Protein AF-A0A8J5ILF5-F1 (afdb_monomer_lite)

Structure (mmCIF, N/CA/C/O backbone):
data_AF-A0A8J5ILF5-F1
#
_entry.id   AF-A0A8J5ILF5-F1
#
loop_
_atom_site.group_PDB
_atom_site.id
_atom_site.type_symbol
_atom_site.label_atom_id
_atom_site.label_alt_id
_atom_site.label_comp_id
_atom_site.label_asym_id
_atom_site.label_entity_id
_atom_site.label_seq_id
_atom_site.pdbx_PDB_ins_code
_atom_site.Cartn_x
_atom_site.Cartn_y
_atom_site.Cartn_z
_atom_site.occupancy
_atom_site.B_iso_or_equiv
_atom_site.auth_seq_id
_atom_site.auth_comp_id
_atom_site.auth_asym_id
_atom_site.auth_atom_id
_atom_site.pdbx_PDB_model_num
ATOM 1 N N . MET A 1 1 ? -28.204 29.472 -52.437 1.00 41.88 1 MET A N 1
ATOM 2 C CA . MET A 1 1 ? -27.364 30.103 -51.399 1.00 41.88 1 MET A CA 1
ATOM 3 C C . MET A 1 1 ? -26.251 29.112 -51.103 1.00 41.88 1 MET A C 1
ATOM 5 O O . MET A 1 1 ? -26.491 28.146 -50.401 1.00 41.88 1 MET A O 1
ATOM 9 N N . GLU A 1 2 ? -25.227 29.031 -51.949 1.00 43.75 2 GLU A N 1
ATOM 10 C CA . GLU A 1 2 ? -24.074 29.949 -52.062 1.00 43.75 2 GLU A CA 1
ATOM 11 C C . GLU A 1 2 ? -23.188 29.982 -50.806 1.00 43.75 2 GLU A C 1
ATOM 13 O O . GLU A 1 2 ? -23.588 30.492 -49.767 1.00 43.75 2 GLU A O 1
ATOM 18 N N . LEU A 1 3 ? -22.018 29.344 -50.972 1.00 50.22 3 LEU A N 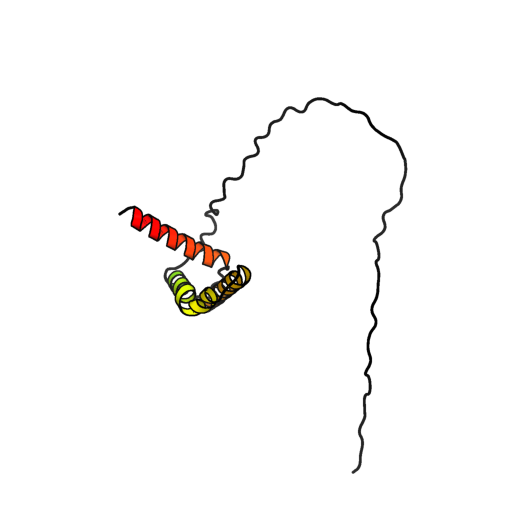1
ATOM 19 C CA . LEU A 1 3 ? -20.645 29.717 -50.597 1.00 50.22 3 LEU A CA 1
ATOM 20 C C . LEU A 1 3 ? -20.426 30.680 -49.410 1.00 50.22 3 LEU A C 1
ATOM 22 O O . LEU A 1 3 ? -20.902 31.807 -49.426 1.00 50.22 3 LEU A O 1
ATOM 26 N N . LEU A 1 4 ? -19.532 30.300 -48.486 1.00 42.91 4 LEU A N 1
ATOM 27 C CA . LEU A 1 4 ? -18.139 30.791 -48.436 1.00 42.91 4 LEU A CA 1
ATOM 28 C C . LEU A 1 4 ? -17.380 30.179 -47.234 1.00 42.91 4 LEU A C 1
ATOM 30 O O . LEU A 1 4 ? -17.869 30.178 -46.107 1.00 42.91 4 LEU A O 1
ATOM 34 N N . SER A 1 5 ? -16.157 29.706 -47.485 1.00 54.03 5 SER A N 1
ATOM 35 C CA . SER A 1 5 ? -15.126 29.418 -46.473 1.00 54.03 5 SER A CA 1
ATOM 36 C C . SER A 1 5 ? -14.615 30.707 -45.803 1.00 54.03 5 SER A C 1
ATOM 38 O O . SER A 1 5 ? -14.845 31.804 -46.317 1.00 54.03 5 SER A O 1
ATOM 40 N N . PRO A 1 6 ? -13.801 30.591 -44.740 1.00 59.12 6 PRO A N 1
ATOM 41 C CA . PRO A 1 6 ? -12.400 30.960 -44.950 1.00 59.12 6 PRO A CA 1
ATOM 42 C C . PRO A 1 6 ? -11.382 29.994 -44.331 1.00 59.12 6 PRO A C 1
ATOM 44 O O . PRO A 1 6 ? -11.626 29.311 -43.340 1.00 59.12 6 PRO A O 1
ATOM 47 N N . ALA A 1 7 ? -10.222 29.978 -44.982 1.00 47.31 7 ALA A N 1
ATOM 48 C CA . ALA A 1 7 ? -8.995 29.316 -44.583 1.00 47.31 7 ALA A CA 1
ATOM 49 C C . ALA A 1 7 ? -8.267 30.083 -43.468 1.00 47.31 7 ALA A C 1
ATOM 51 O O . ALA A 1 7 ? -8.296 31.312 -43.444 1.00 47.31 7 ALA A O 1
ATOM 52 N N . THR A 1 8 ? -7.495 29.362 -42.658 1.00 51.66 8 THR A N 1
ATOM 53 C CA . THR A 1 8 ? -6.249 29.886 -42.090 1.00 51.66 8 THR A CA 1
ATOM 54 C C . THR A 1 8 ? -5.165 28.824 -42.213 1.00 51.66 8 THR A C 1
ATOM 56 O O . THR A 1 8 ? -5.166 27.796 -41.540 1.00 51.66 8 THR A O 1
ATOM 59 N N . ASP A 1 9 ? -4.281 29.108 -43.161 1.00 44.00 9 ASP A N 1
ATOM 60 C CA . ASP A 1 9 ? -2.922 28.605 -43.282 1.00 44.00 9 ASP A CA 1
ATOM 61 C C . ASP A 1 9 ? -2.068 29.085 -42.093 1.00 44.00 9 ASP A C 1
ATOM 63 O O . ASP A 1 9 ? -2.384 30.093 -41.455 1.00 44.00 9 ASP A O 1
ATOM 67 N N . GLY A 1 10 ? -0.985 28.370 -41.797 1.00 39.56 10 GLY A N 1
ATOM 68 C CA . GLY A 1 10 ? -0.035 28.774 -40.763 1.00 39.56 10 GLY A CA 1
ATOM 69 C C . GLY A 1 10 ? 0.786 27.632 -40.179 1.00 39.56 10 GLY A C 1
ATOM 70 O O . GLY A 1 10 ? 0.843 27.469 -38.962 1.00 39.56 10 GLY A O 1
ATOM 71 N N . GLY A 1 11 ? 1.409 26.821 -41.032 1.00 41.12 11 GLY A N 1
ATOM 72 C CA . GLY A 1 11 ? 2.511 25.964 -40.605 1.00 41.12 11 GLY A CA 1
ATOM 73 C C . GLY A 1 11 ? 3.812 26.748 -40.370 1.00 41.12 11 GLY A C 1
ATOM 74 O O . GLY A 1 11 ? 3.952 27.890 -40.796 1.00 41.12 11 GLY A O 1
ATOM 75 N N . HIS A 1 12 ? 4.784 26.034 -39.789 1.00 34.81 12 HIS A N 1
ATOM 76 C CA . HIS A 1 12 ? 6.240 26.209 -39.933 1.00 34.81 12 HIS A CA 1
ATOM 77 C C . HIS A 1 12 ? 7.059 26.768 -38.745 1.00 34.81 12 HIS A C 1
ATOM 79 O O . HIS A 1 12 ? 7.286 27.962 -38.597 1.00 34.81 12 HIS A O 1
ATOM 85 N N . LEU A 1 13 ? 7.579 25.793 -37.984 1.00 43.22 13 LEU A N 1
ATOM 86 C CA . LEU A 1 13 ? 8.966 25.560 -37.539 1.00 43.22 13 LEU A CA 1
ATOM 87 C C . LEU A 1 13 ? 9.814 26.662 -36.869 1.00 43.22 13 LEU A C 1
ATOM 89 O O . LEU A 1 13 ? 10.040 27.736 -37.405 1.00 43.22 13 LEU A O 1
ATOM 93 N N . THR A 1 14 ? 10.463 26.181 -35.796 1.00 43.03 14 THR A N 1
ATOM 94 C CA . THR A 1 14 ? 11.862 26.374 -35.365 1.00 43.03 14 THR A CA 1
ATOM 95 C C . THR A 1 14 ? 12.359 27.799 -35.151 1.00 43.03 14 THR A C 1
ATOM 97 O O . THR A 1 14 ? 12.450 28.573 -36.087 1.00 43.03 14 THR A O 1
ATOM 100 N N . ASN A 1 15 ? 12.820 28.093 -33.931 1.00 50.25 15 ASN A N 1
ATOM 101 C CA . ASN A 1 15 ? 14.114 28.741 -33.732 1.00 50.25 15 ASN A CA 1
ATOM 102 C C . ASN A 1 15 ? 14.664 28.413 -32.338 1.00 50.25 15 ASN A C 1
ATOM 104 O O . ASN A 1 15 ? 14.004 28.554 -31.311 1.00 50.25 15 ASN A O 1
ATOM 108 N N . GLN A 1 16 ? 15.887 27.904 -32.373 1.00 39.91 16 GLN A N 1
ATOM 109 C CA . GLN A 1 16 ? 16.787 27.589 -31.276 1.00 39.91 16 GLN A CA 1
ATOM 110 C C . GLN A 1 16 ? 17.518 28.873 -30.817 1.00 39.91 16 GLN A C 1
ATOM 112 O O . GLN A 1 16 ? 17.508 29.860 -31.549 1.00 39.91 16 GLN A O 1
ATOM 117 N N . ALA A 1 17 ? 18.261 28.765 -29.702 1.00 35.19 17 ALA A N 1
ATOM 118 C CA . ALA A 1 17 ? 19.410 29.602 -29.297 1.00 35.19 17 ALA A CA 1
ATOM 119 C C . ALA A 1 17 ? 19.070 30.965 -28.629 1.00 35.19 17 ALA A C 1
ATOM 121 O O . ALA A 1 17 ? 18.117 31.619 -29.012 1.00 35.19 17 ALA A O 1
ATOM 122 N N . THR A 1 18 ? 19.786 31.524 -27.640 1.00 34.97 18 THR A N 1
ATOM 123 C CA . THR A 1 18 ? 21.012 31.175 -26.896 1.00 34.97 18 THR A CA 1
ATOM 124 C C . THR A 1 18 ? 21.311 32.321 -25.891 1.00 34.97 18 THR A C 1
ATOM 126 O O . THR A 1 18 ? 20.961 33.464 -26.154 1.00 34.97 18 THR A O 1
ATOM 129 N N . LEU A 1 19 ? 22.012 31.992 -24.793 1.00 34.09 19 LEU A N 1
ATOM 130 C CA . LEU A 1 19 ? 22.842 32.829 -23.888 1.00 34.09 19 LEU A CA 1
ATOM 131 C C . LEU A 1 19 ? 22.242 33.954 -23.003 1.00 34.09 19 LEU A C 1
ATOM 133 O O . LEU A 1 19 ? 21.882 35.034 -23.447 1.00 34.09 19 LEU A O 1
ATOM 137 N N . ALA A 1 20 ? 22.362 33.692 -21.694 1.00 38.09 20 ALA A N 1
ATOM 138 C CA . ALA A 1 20 ? 23.090 34.471 -20.678 1.00 38.09 20 ALA A CA 1
ATOM 139 C C . ALA A 1 20 ? 22.873 35.990 -20.533 1.00 38.09 20 ALA A C 1
ATOM 141 O O . ALA A 1 20 ? 23.366 36.784 -21.325 1.00 38.09 20 ALA A O 1
ATOM 142 N N . GLN A 1 21 ? 22.358 36.373 -19.360 1.00 43.44 21 GLN A N 1
ATOM 143 C CA . GLN A 1 21 ? 22.672 37.628 -18.658 1.00 43.44 21 GLN A CA 1
ATOM 144 C C . GLN A 1 21 ? 22.705 37.286 -17.152 1.00 43.44 21 GLN A C 1
ATOM 146 O O . GLN A 1 21 ? 21.668 37.046 -16.547 1.00 43.44 21 GLN A O 1
ATOM 151 N N . VAL A 1 22 ? 23.842 36.888 -16.567 1.00 37.31 22 VAL A N 1
ATOM 152 C CA . VAL A 1 22 ? 24.894 37.748 -15.982 1.00 37.31 22 VAL A CA 1
ATOM 153 C C . VAL A 1 22 ? 24.300 38.964 -15.268 1.00 37.31 22 VAL A C 1
ATOM 155 O O . VAL A 1 22 ? 24.157 40.025 -15.864 1.00 37.31 22 VAL A O 1
ATOM 158 N N . GLN A 1 23 ? 23.989 38.816 -13.976 1.00 44.69 23 GLN A N 1
ATOM 159 C CA . GLN A 1 23 ? 23.927 39.973 -13.085 1.00 44.69 23 GLN A CA 1
ATOM 160 C C . GLN A 1 23 ? 25.355 40.394 -12.728 1.00 44.69 23 GLN A C 1
ATOM 162 O O . GLN A 1 23 ? 26.174 39.586 -12.286 1.00 44.69 23 GLN A O 1
ATOM 167 N N . GLN A 1 24 ? 25.635 41.666 -12.997 1.00 36.44 24 GLN A N 1
ATOM 168 C CA . GLN A 1 24 ? 26.907 42.350 -12.812 1.00 36.44 24 GLN A CA 1
ATOM 169 C C . GLN A 1 24 ? 27.361 42.432 -11.344 1.00 36.44 24 GLN A C 1
ATOM 171 O O . GLN A 1 24 ? 26.597 42.784 -10.449 1.00 36.44 24 GLN A O 1
ATOM 176 N N . PHE A 1 25 ? 28.661 42.199 -11.144 1.00 39.44 25 PHE A N 1
ATOM 177 C CA . PHE A 1 25 ? 29.454 42.715 -10.024 1.00 39.44 25 PHE A CA 1
ATOM 178 C C . PHE A 1 25 ? 29.663 44.239 -10.155 1.00 39.44 25 PHE A C 1
ATOM 180 O O . PHE A 1 25 ? 29.797 44.720 -11.283 1.00 39.44 25 PHE A O 1
ATOM 187 N N . PRO A 1 26 ? 29.835 44.995 -9.054 1.00 47.88 26 PRO A N 1
ATOM 188 C CA . PRO A 1 26 ? 30.540 46.274 -9.087 1.00 47.88 26 PRO A CA 1
ATOM 189 C C . PRO A 1 26 ? 32.077 46.088 -8.974 1.00 47.88 26 PRO A C 1
ATOM 191 O O . PRO A 1 26 ? 32.538 45.075 -8.438 1.00 47.88 26 PRO A O 1
ATOM 194 N N . PRO A 1 27 ? 32.890 47.029 -9.502 1.00 48.06 27 PRO A N 1
ATOM 195 C CA . PRO A 1 27 ? 34.299 46.799 -9.812 1.00 48.06 27 PRO A CA 1
ATOM 196 C C . PRO A 1 27 ? 35.275 47.092 -8.656 1.00 48.06 27 PRO A C 1
ATOM 198 O O . PRO A 1 27 ? 35.209 48.120 -7.996 1.00 48.06 27 PRO A O 1
ATOM 201 N N . GLN A 1 28 ? 36.190 46.135 -8.486 1.00 47.53 28 GLN A N 1
ATOM 202 C CA . GLN A 1 28 ? 37.647 46.194 -8.264 1.00 47.53 28 GLN A CA 1
ATOM 203 C C . GLN A 1 28 ? 38.309 47.389 -7.549 1.00 47.53 28 GLN A C 1
ATOM 205 O O . GLN A 1 28 ? 38.233 48.531 -7.990 1.00 47.53 28 GLN A O 1
ATOM 210 N N . GLY A 1 29 ? 39.181 47.058 -6.588 1.00 34.66 29 GLY A N 1
ATOM 211 C CA . GLY A 1 29 ? 40.309 47.907 -6.210 1.00 34.66 29 GLY A CA 1
ATOM 212 C C . GLY A 1 29 ? 41.261 47.263 -5.196 1.00 34.66 29 GLY A C 1
ATOM 213 O O . GLY A 1 29 ? 40.877 47.043 -4.057 1.00 34.66 29 GLY A O 1
ATOM 214 N N . ALA A 1 30 ? 42.512 47.077 -5.629 1.00 35.94 30 ALA A N 1
ATOM 215 C CA . ALA A 1 30 ? 43.745 46.866 -4.856 1.00 35.94 30 ALA A CA 1
ATOM 216 C C . ALA A 1 30 ? 44.249 45.421 -4.620 1.00 35.94 30 ALA A C 1
ATOM 218 O O . ALA A 1 30 ? 43.682 44.596 -3.913 1.00 35.94 30 ALA A O 1
ATOM 219 N N . VAL A 1 31 ? 45.397 45.192 -5.256 1.00 46.62 31 VAL A N 1
ATOM 220 C CA . VAL A 1 31 ? 46.316 44.051 -5.271 1.00 46.62 31 VAL A CA 1
ATOM 221 C C . VAL A 1 31 ? 47.151 43.919 -3.985 1.00 46.62 31 VAL A C 1
ATOM 223 O O . VAL A 1 31 ? 47.520 44.934 -3.407 1.00 46.62 31 VAL A O 1
ATOM 226 N N . ALA A 1 32 ? 47.515 42.682 -3.609 1.00 39.06 32 ALA A N 1
ATOM 227 C CA . ALA A 1 32 ? 48.822 42.237 -3.066 1.00 39.06 32 ALA A CA 1
ATOM 228 C C . ALA A 1 32 ? 48.667 40.786 -2.547 1.00 39.06 32 ALA A C 1
ATOM 230 O O . ALA A 1 32 ? 47.846 40.519 -1.681 1.00 39.06 32 ALA A O 1
ATOM 231 N N . SER A 1 33 ? 49.222 39.777 -3.220 1.00 37.38 33 SER A N 1
ATOM 232 C CA . SER A 1 33 ? 50.602 39.270 -3.093 1.00 37.38 33 SER A CA 1
ATOM 233 C C . SER A 1 33 ? 50.824 38.351 -1.874 1.00 37.38 33 SER A C 1
ATOM 235 O O . SER A 1 33 ? 50.898 38.798 -0.739 1.00 37.38 33 SER A O 1
ATOM 237 N N . VAL A 1 34 ? 50.896 37.054 -2.199 1.00 40.44 34 VAL A N 1
ATOM 238 C CA . VAL A 1 34 ? 51.522 35.873 -1.564 1.00 40.44 34 VAL A CA 1
ATOM 239 C C . VAL A 1 34 ? 51.988 35.871 -0.090 1.00 40.44 34 VAL A C 1
ATOM 241 O O . VAL A 1 34 ? 52.820 36.661 0.329 1.00 40.44 34 VAL A O 1
ATOM 244 N N . ALA A 1 35 ? 51.535 34.804 0.592 1.00 39.53 35 ALA A N 1
ATOM 245 C CA . ALA A 1 35 ? 52.234 33.907 1.529 1.00 39.53 35 ALA A CA 1
ATOM 246 C C . ALA A 1 35 ? 53.107 34.493 2.659 1.00 39.53 35 ALA A C 1
ATOM 248 O O . ALA A 1 35 ? 54.181 35.017 2.406 1.00 39.53 35 ALA A O 1
ATOM 249 N N . SER A 1 36 ? 52.764 34.184 3.915 1.00 38.88 36 SER A N 1
ATOM 250 C CA . SER A 1 36 ? 53.564 33.272 4.752 1.00 38.88 36 SER A CA 1
ATOM 251 C C . SER A 1 36 ? 52.854 32.972 6.078 1.00 38.88 36 SER A C 1
ATOM 253 O O . SER A 1 36 ? 51.880 33.620 6.446 1.00 38.88 36 SER A O 1
ATOM 255 N N . ALA A 1 37 ? 53.324 31.912 6.719 1.00 41.94 37 ALA A N 1
ATOM 256 C CA . ALA A 1 37 ? 52.687 31.121 7.755 1.00 41.94 37 ALA A CA 1
ATOM 257 C C . ALA A 1 37 ? 52.617 31.755 9.158 1.00 41.94 37 ALA A C 1
ATOM 259 O O . ALA A 1 37 ? 53.271 32.745 9.463 1.00 41.94 37 ALA A O 1
ATOM 260 N N . GLU A 1 38 ? 51.899 31.011 10.006 1.00 38.59 38 GLU A N 1
ATOM 261 C CA . GLU A 1 38 ? 52.059 30.907 11.459 1.00 38.59 38 GLU A CA 1
ATOM 262 C C . GLU A 1 38 ? 51.290 31.919 12.320 1.00 38.59 38 GLU A C 1
ATOM 264 O O . GLU A 1 38 ? 51.734 33.020 12.627 1.00 38.59 38 GLU A O 1
ATOM 269 N N . SER A 1 39 ? 50.143 31.467 12.833 1.00 36.34 39 SER A N 1
ATOM 270 C CA . SER A 1 39 ? 49.736 31.846 14.181 1.00 36.34 39 SER A CA 1
ATOM 271 C C . SER A 1 39 ? 49.159 30.633 14.898 1.00 36.34 39 SER A C 1
ATOM 273 O O . SER A 1 39 ? 48.190 30.002 14.473 1.00 36.34 39 SER A O 1
ATOM 275 N N . LEU A 1 40 ? 49.880 30.272 15.949 1.00 43.28 40 LEU A N 1
ATOM 276 C CA . LEU A 1 40 ? 49.658 29.182 16.873 1.00 43.28 40 LEU A CA 1
ATOM 277 C C . LEU A 1 40 ? 48.328 29.318 17.634 1.00 43.28 40 LEU A C 1
ATOM 279 O O . LEU A 1 40 ? 47.963 30.393 18.090 1.00 43.28 40 LEU A O 1
ATOM 283 N N . GLN A 1 41 ? 47.730 28.146 17.879 1.00 44.91 41 GLN A N 1
ATOM 284 C CA . GLN A 1 41 ? 46.869 27.796 19.018 1.00 44.91 41 GLN A CA 1
ATOM 285 C C . GLN A 1 41 ? 45.426 28.332 19.044 1.00 44.91 41 GLN A C 1
ATOM 287 O O . GLN A 1 41 ? 45.137 29.493 19.309 1.00 44.91 41 GLN A O 1
ATOM 292 N N . THR A 1 42 ? 44.479 27.393 18.956 1.00 36.34 42 THR A N 1
ATOM 293 C CA . THR A 1 42 ? 43.163 27.527 19.595 1.00 36.34 42 THR A CA 1
ATOM 294 C C . THR A 1 42 ? 42.902 26.270 20.433 1.00 36.34 42 THR A C 1
ATOM 296 O O . THR A 1 42 ? 42.810 25.177 19.870 1.00 36.34 42 THR A O 1
ATOM 299 N N . PRO A 1 43 ? 42.809 26.374 21.771 1.00 45.59 43 PRO A N 1
ATOM 300 C CA . PRO A 1 43 ? 42.371 25.282 22.626 1.00 45.59 43 PRO A CA 1
ATOM 301 C C . PRO A 1 43 ? 40.841 25.235 22.614 1.00 45.59 43 PRO A C 1
ATOM 303 O O . PRO A 1 43 ? 40.175 26.217 22.929 1.00 45.59 43 PRO A O 1
ATOM 306 N N . GLY A 1 44 ? 40.264 24.096 22.241 1.00 35.50 44 GLY A N 1
ATOM 307 C CA . GLY A 1 44 ? 38.811 23.952 22.249 1.00 35.50 44 GLY A CA 1
ATOM 308 C C . GLY A 1 44 ? 38.330 22.715 21.517 1.00 35.50 44 GLY A C 1
ATOM 309 O O . GLY A 1 44 ? 37.663 22.815 20.491 1.00 35.50 44 GLY A O 1
ATOM 310 N N . ALA A 1 45 ? 38.665 21.535 22.036 1.00 48.91 45 ALA A N 1
ATOM 311 C CA . ALA A 1 45 ? 37.998 20.305 21.636 1.00 48.91 45 ALA A CA 1
ATOM 312 C C . ALA A 1 45 ? 36.522 20.373 22.066 1.00 48.91 45 ALA A C 1
ATOM 314 O O . ALA A 1 45 ? 36.168 19.998 23.180 1.00 48.91 45 ALA A O 1
ATOM 315 N N . ALA A 1 46 ? 35.649 20.860 21.186 1.00 55.75 46 ALA A N 1
ATOM 316 C CA . ALA A 1 46 ? 34.222 20.606 21.304 1.00 55.75 46 ALA A CA 1
ATOM 317 C C . ALA A 1 46 ? 33.975 19.144 20.888 1.00 55.75 46 ALA A C 1
ATOM 319 O O . ALA A 1 46 ? 34.303 18.778 19.751 1.00 55.75 46 ALA A O 1
ATOM 320 N N . PRO A 1 47 ? 33.425 18.275 21.755 1.00 47.25 47 PRO A N 1
ATOM 321 C CA . PRO A 1 47 ? 33.089 16.927 21.338 1.00 47.25 47 PRO A CA 1
ATOM 322 C C . PRO A 1 47 ? 31.967 17.026 20.304 1.00 47.25 47 PRO A C 1
ATOM 324 O O . PRO A 1 47 ? 30.857 17.462 20.609 1.00 47.25 47 PRO A O 1
ATOM 327 N N . ARG A 1 48 ? 32.254 16.620 19.062 1.00 55.56 48 ARG A N 1
ATOM 328 C CA . ARG A 1 48 ? 31.218 16.354 18.062 1.00 55.56 48 ARG A CA 1
ATOM 329 C C . ARG A 1 48 ? 30.357 15.225 18.614 1.00 55.56 48 ARG A C 1
ATOM 331 O O . ARG A 1 48 ? 30.726 14.055 18.527 1.00 55.56 48 ARG A O 1
ATOM 338 N N . SER A 1 49 ? 29.222 15.578 19.206 1.00 54.88 49 SER A N 1
ATOM 339 C CA . SER A 1 49 ? 28.163 14.636 19.523 1.00 54.88 49 SER A CA 1
ATOM 340 C C . SER A 1 49 ? 27.681 14.046 18.201 1.00 54.88 49 SER A C 1
ATOM 342 O O . SER A 1 49 ? 26.903 14.641 17.458 1.00 54.88 49 SER A O 1
ATOM 344 N N . GLN A 1 50 ? 28.204 12.869 17.860 1.00 59.06 50 GLN A N 1
ATOM 345 C CA . GLN A 1 50 ? 27.633 12.044 16.811 1.00 59.06 50 GLN A CA 1
ATOM 346 C C . GLN A 1 50 ? 26.176 11.802 17.200 1.00 59.06 50 GLN A C 1
ATOM 348 O O . GLN A 1 50 ? 25.891 11.093 18.168 1.00 59.06 50 GLN A O 1
ATOM 353 N N . SER A 1 51 ? 25.263 12.462 16.488 1.00 54.12 51 SER A N 1
ATOM 354 C CA . SER A 1 51 ? 23.832 12.262 16.649 1.00 54.12 51 SER A CA 1
ATOM 355 C C . SER A 1 51 ? 23.558 10.772 16.474 1.00 54.12 51 SER A C 1
ATOM 357 O O . SER A 1 51 ? 23.746 10.200 15.396 1.00 54.12 51 SER A O 1
ATOM 359 N N . LYS A 1 52 ? 23.227 10.118 17.591 1.00 58.75 52 LYS A N 1
ATOM 360 C CA . LYS A 1 52 ? 22.886 8.700 17.657 1.00 58.75 52 LYS A CA 1
ATOM 361 C C . LYS A 1 52 ? 21.803 8.443 16.620 1.00 58.75 52 LYS A C 1
ATOM 363 O O . LYS A 1 52 ? 20.796 9.141 16.638 1.00 58.75 52 LYS A O 1
ATOM 368 N N . ARG A 1 53 ? 22.030 7.440 15.762 1.00 59.22 53 ARG A N 1
ATOM 369 C CA . ARG A 1 53 ? 21.085 6.844 14.803 1.00 59.22 53 ARG A CA 1
ATOM 370 C C . ARG A 1 53 ? 19.653 6.996 15.330 1.00 59.22 53 ARG A C 1
ATOM 372 O O . ARG A 1 53 ? 19.243 6.275 16.239 1.00 59.22 53 ARG A O 1
ATOM 379 N N . GLY A 1 54 ? 18.991 8.042 14.836 1.00 49.62 54 GLY A N 1
ATOM 380 C CA . GLY A 1 54 ? 17.836 8.650 15.476 1.00 49.62 54 GLY A CA 1
ATOM 381 C C . GLY A 1 54 ? 16.694 7.661 15.550 1.00 49.62 54 GLY A C 1
ATOM 382 O O . GLY A 1 54 ? 16.089 7.323 14.537 1.00 49.62 54 GLY A O 1
ATOM 383 N N . ARG A 1 55 ? 16.386 7.201 16.761 1.00 61.44 55 ARG A N 1
ATOM 384 C CA . ARG A 1 55 ? 15.054 6.685 17.039 1.00 61.44 55 ARG A CA 1
ATOM 385 C C . ARG A 1 55 ? 14.090 7.851 16.777 1.00 61.44 55 ARG A C 1
ATOM 387 O O . ARG A 1 55 ? 14.315 8.907 17.370 1.00 61.44 55 ARG A O 1
ATOM 394 N N . PRO A 1 56 ? 13.073 7.697 15.912 1.00 58.41 56 PRO A N 1
ATOM 395 C CA . PRO A 1 56 ? 12.137 8.777 15.625 1.00 58.41 56 PRO A CA 1
ATOM 396 C C . PRO A 1 56 ? 11.551 9.354 16.921 1.00 58.41 56 PRO A C 1
ATOM 398 O O . PRO A 1 56 ? 11.225 8.601 17.847 1.00 58.41 56 PRO A O 1
ATOM 401 N N . SER A 1 57 ? 11.490 10.687 16.999 1.00 51.72 5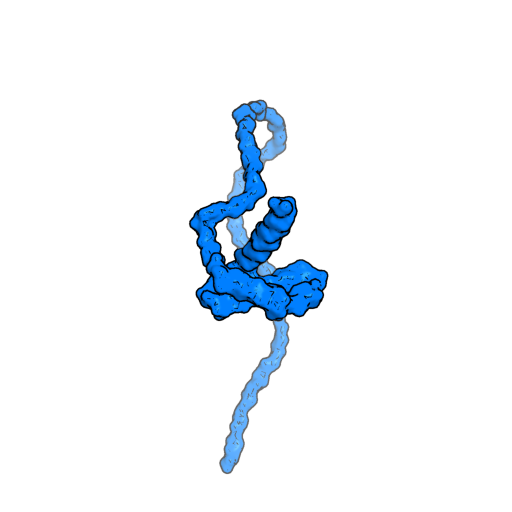7 SER A N 1
ATOM 402 C CA . SER A 1 57 ? 10.996 11.423 18.166 1.00 51.72 57 SER A CA 1
ATOM 403 C C . SER A 1 57 ? 9.532 11.074 18.451 1.00 51.72 57 SER A C 1
ATOM 405 O O . SER A 1 57 ? 8.735 10.879 17.539 1.00 51.72 57 SER A O 1
ATOM 407 N N . LYS A 1 58 ? 9.174 10.972 19.733 1.00 54.69 58 LYS A N 1
ATOM 408 C CA . LYS A 1 58 ? 7.901 10.414 20.224 1.00 54.69 58 LYS A CA 1
ATOM 409 C C . LYS A 1 58 ? 6.779 11.463 20.356 1.00 54.69 58 LYS A C 1
ATOM 411 O O . LYS A 1 58 ? 5.926 11.304 21.222 1.00 54.69 58 LYS A O 1
ATOM 416 N N . SER A 1 59 ? 6.808 12.554 19.588 1.00 44.34 59 SER A N 1
ATOM 417 C CA . SER A 1 59 ? 5.941 13.723 19.840 1.00 44.34 59 SER A CA 1
ATOM 418 C C . SER A 1 59 ? 4.861 14.000 18.793 1.00 44.34 59 SER A C 1
ATOM 420 O O . SER A 1 59 ? 3.982 14.805 19.063 1.00 44.34 59 SER A O 1
ATOM 422 N N . GLU A 1 60 ? 4.831 13.276 17.679 1.00 48.00 60 GLU A N 1
ATOM 423 C CA . GLU A 1 60 ? 3.619 13.114 16.870 1.00 48.00 60 GLU A CA 1
ATOM 424 C C . GLU A 1 60 ? 3.376 11.621 16.773 1.00 48.00 60 GLU A C 1
ATOM 426 O O . GLU A 1 60 ? 3.878 10.923 15.892 1.00 48.00 60 GLU A O 1
ATOM 431 N N . GLN A 1 61 ? 2.692 11.083 17.778 1.00 56.16 61 GLN A N 1
ATOM 432 C CA . GLN A 1 61 ? 2.249 9.708 17.704 1.00 56.16 61 GLN A CA 1
ATOM 433 C C . GLN A 1 61 ? 1.130 9.672 16.670 1.00 56.16 61 GLN A C 1
ATOM 435 O O . GLN A 1 61 ? -0.034 9.828 17.008 1.00 56.16 61 GLN A O 1
ATOM 440 N N . GLU A 1 62 ? 1.498 9.506 15.405 1.00 60.91 62 GLU A N 1
ATOM 441 C CA . GLU A 1 62 ? 0.584 9.113 14.347 1.00 60.91 62 GLU A CA 1
ATOM 442 C C . GLU A 1 62 ? -0.156 7.860 14.834 1.00 60.91 62 GLU A C 1
ATOM 444 O O . GLU A 1 62 ? 0.414 6.764 14.956 1.00 60.91 62 GLU A O 1
ATOM 449 N N . VAL A 1 63 ? -1.410 8.050 15.251 1.00 80.94 63 VAL A N 1
ATOM 450 C CA . VAL A 1 63 ? -2.192 6.997 15.891 1.00 80.94 63 VAL A CA 1
ATOM 451 C C . VAL A 1 63 ? -2.734 6.099 14.795 1.00 80.94 63 VAL A C 1
ATOM 453 O O . VAL A 1 63 ? -3.843 6.258 14.298 1.00 80.94 63 VAL A O 1
ATOM 456 N N . TRP A 1 64 ? -1.923 5.125 14.411 1.00 92.50 64 TRP A N 1
ATOM 457 C CA . TRP A 1 64 ? -2.384 3.986 13.637 1.00 92.50 64 TRP A CA 1
ATOM 458 C C . TRP A 1 64 ? -3.477 3.254 14.417 1.00 92.50 64 TRP A C 1
ATOM 460 O O . TRP A 1 64 ? -3.192 2.628 15.446 1.00 92.50 64 TRP A O 1
ATOM 470 N N . THR A 1 65 ? -4.710 3.314 13.920 1.00 93.81 65 THR A N 1
ATOM 471 C CA . THR A 1 65 ? -5.828 2.550 14.467 1.00 93.81 65 THR A CA 1
ATOM 472 C C . THR A 1 65 ? -5.686 1.078 14.078 1.00 93.81 65 THR A C 1
ATOM 474 O O . THR A 1 65 ? -4.853 0.696 13.245 1.00 93.81 65 THR A O 1
ATOM 477 N N . LYS A 1 66 ? -6.481 0.211 14.714 1.00 92.88 66 LYS A N 1
ATOM 478 C CA . LYS A 1 66 ? -6.536 -1.203 14.326 1.00 92.88 66 LYS A CA 1
ATOM 479 C C . LYS A 1 66 ? -7.041 -1.343 12.885 1.00 92.88 66 LYS A C 1
ATOM 481 O O . LYS A 1 66 ? -6.374 -2.013 12.106 1.00 92.88 66 LYS A O 1
ATOM 486 N N . SER A 1 67 ? -8.124 -0.634 12.548 1.00 95.75 67 SER A N 1
ATOM 487 C CA . SER A 1 67 ? -8.690 -0.572 11.191 1.00 95.75 67 SER A CA 1
ATOM 488 C C . SER A 1 67 ? -7.638 -0.156 10.169 1.00 95.75 67 SER A C 1
ATOM 490 O O . SER A 1 67 ? -7.307 -0.929 9.277 1.00 95.75 67 SER A O 1
ATOM 492 N N . SER A 1 68 ? -6.979 0.989 10.380 1.00 96.06 68 SER A N 1
ATOM 493 C CA . SER A 1 68 ? -6.013 1.494 9.404 1.00 96.06 68 SER A CA 1
ATOM 494 C C . SER A 1 68 ? -4.782 0.601 9.262 1.00 96.06 68 SER A C 1
ATOM 496 O O . SER A 1 68 ? -4.206 0.479 8.180 1.00 96.06 68 SER A O 1
ATOM 498 N N . THR A 1 69 ? -4.401 -0.097 10.335 1.00 96.38 69 THR A N 1
ATOM 499 C CA . THR A 1 69 ? -3.358 -1.123 10.273 1.00 96.38 69 THR A CA 1
ATOM 500 C C . THR A 1 69 ? -3.815 -2.340 9.459 1.00 96.38 69 THR A C 1
ATOM 502 O O . THR A 1 69 ? -3.051 -2.826 8.631 1.00 96.38 69 THR A O 1
ATOM 505 N N . GLU A 1 70 ? -5.031 -2.845 9.660 1.00 97.00 70 GLU A N 1
ATOM 506 C CA . GLU A 1 70 ? -5.576 -3.977 8.893 1.00 97.00 70 GLU A CA 1
ATOM 507 C C . GLU A 1 70 ? -5.720 -3.631 7.405 1.00 97.00 70 GLU A C 1
ATOM 509 O O . GLU A 1 70 ? -5.295 -4.409 6.541 1.00 97.00 70 GLU A O 1
ATOM 514 N N . THR A 1 71 ? -6.202 -2.428 7.099 1.00 98.00 71 THR A N 1
ATOM 515 C CA . THR 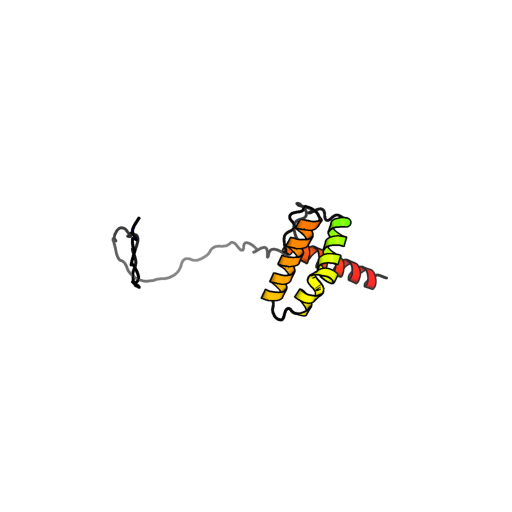A 1 71 ? -6.282 -1.898 5.736 1.00 98.00 71 THR A CA 1
ATOM 516 C C . THR A 1 71 ? -4.902 -1.777 5.101 1.00 98.00 71 THR A C 1
ATOM 518 O O . THR A 1 71 ? -4.710 -2.248 3.981 1.00 98.00 71 THR A O 1
ATOM 521 N N . LEU A 1 72 ? -3.896 -1.261 5.819 1.00 97.88 72 LEU A N 1
ATOM 522 C CA . LEU A 1 72 ? -2.514 -1.214 5.329 1.00 97.88 72 LEU A CA 1
ATOM 523 C C . LEU A 1 72 ? -1.984 -2.602 4.950 1.00 97.88 72 LEU A C 1
ATOM 525 O O . LEU A 1 72 ? -1.358 -2.752 3.900 1.00 97.88 72 LEU A O 1
ATOM 529 N N . PHE A 1 73 ? -2.225 -3.623 5.775 1.00 97.31 73 PHE A N 1
ATOM 530 C CA . PHE A 1 73 ? -1.779 -4.986 5.471 1.00 97.31 73 PHE A CA 1
ATOM 531 C C . PHE A 1 73 ? -2.517 -5.573 4.273 1.00 97.31 73 PHE A C 1
ATOM 533 O O . PHE A 1 73 ? -1.882 -6.168 3.401 1.00 97.31 73 PHE A O 1
ATOM 540 N N . THR A 1 74 ? -3.829 -5.367 4.203 1.00 98.12 74 THR A N 1
ATOM 541 C CA . THR A 1 74 ? -4.650 -5.826 3.081 1.00 98.12 74 THR A CA 1
ATOM 542 C C . THR A 1 74 ? -4.171 -5.190 1.782 1.00 98.12 74 THR A C 1
ATOM 544 O O . THR A 1 74 ? -3.816 -5.891 0.838 1.00 98.12 74 THR A O 1
ATOM 547 N N . VAL A 1 75 ? -4.030 -3.867 1.755 1.00 98.31 75 VAL A N 1
ATOM 548 C CA . VAL A 1 75 ? -3.517 -3.150 0.587 1.00 98.31 75 VAL A CA 1
ATOM 549 C C . VAL A 1 75 ? -2.109 -3.630 0.224 1.00 98.31 75 VAL A C 1
ATOM 551 O O . VAL A 1 75 ? -1.839 -3.895 -0.944 1.00 98.31 75 VAL A O 1
ATOM 554 N N . ARG A 1 76 ? -1.202 -3.791 1.196 1.00 98.06 76 ARG A N 1
ATOM 555 C CA . ARG A 1 76 ? 0.201 -4.148 0.930 1.00 98.06 76 ARG A CA 1
ATOM 556 C C . ARG A 1 76 ? 0.390 -5.564 0.390 1.00 98.06 76 ARG A C 1
ATOM 558 O O . ARG A 1 76 ? 1.255 -5.761 -0.468 1.00 98.06 76 ARG A O 1
ATOM 565 N N . TYR A 1 77 ? -0.326 -6.533 0.954 1.00 97.69 77 TYR A N 1
ATOM 566 C CA . TYR A 1 77 ? -0.082 -7.963 0.737 1.00 97.69 77 TYR A CA 1
ATOM 567 C C . TYR A 1 77 ? -1.153 -8.657 -0.101 1.00 97.69 77 TYR A C 1
ATOM 569 O O . TYR A 1 77 ? -0.898 -9.756 -0.593 1.00 97.69 77 TYR A O 1
ATOM 577 N N . VAL A 1 78 ? -2.317 -8.032 -0.278 1.00 97.50 78 VAL A N 1
ATOM 578 C CA . VAL A 1 78 ? -3.393 -8.534 -1.136 1.00 97.50 78 VAL A CA 1
ATOM 579 C C . VAL A 1 78 ? -3.468 -7.677 -2.392 1.00 97.50 78 VAL A C 1
ATOM 581 O O . VAL A 1 78 ? -3.133 -8.163 -3.466 1.00 97.50 78 VAL A O 1
ATOM 584 N N . THR A 1 79 ? -3.811 -6.394 -2.263 1.00 97.69 79 THR A N 1
ATOM 585 C CA . THR A 1 79 ? -4.107 -5.535 -3.422 1.00 97.69 79 THR A CA 1
ATOM 586 C C . THR A 1 79 ? -2.872 -5.213 -4.260 1.00 97.69 79 THR A C 1
ATOM 588 O O . THR A 1 79 ? -2.858 -5.465 -5.456 1.00 97.69 79 THR A O 1
ATOM 591 N N . ALA A 1 80 ? -1.807 -4.701 -3.643 1.00 97.31 80 ALA A N 1
ATOM 592 C CA . ALA A 1 80 ? -0.582 -4.298 -4.337 1.00 97.31 80 ALA A CA 1
ATOM 593 C C . ALA A 1 80 ? 0.428 -5.451 -4.489 1.00 97.31 80 ALA A C 1
ATOM 595 O O . ALA A 1 80 ? 1.580 -5.236 -4.867 1.00 97.31 80 ALA A O 1
ATOM 596 N N . LYS A 1 81 ? 0.047 -6.691 -4.151 1.00 97.62 81 LYS A N 1
ATOM 597 C CA . LYS A 1 81 ? 0.962 -7.845 -4.127 1.00 97.62 81 LYS A CA 1
ATOM 598 C C . LYS A 1 81 ? 1.716 -8.003 -5.445 1.00 97.62 81 LYS A C 1
ATOM 600 O O . LYS A 1 81 ? 2.928 -8.234 -5.448 1.00 97.62 81 LYS A O 1
ATOM 605 N N . GLU A 1 82 ? 0.999 -7.885 -6.553 1.00 97.62 82 GLU A N 1
ATOM 606 C CA . GLU A 1 82 ? 1.551 -8.074 -7.889 1.00 97.62 82 GLU A CA 1
ATOM 607 C C . GLU A 1 82 ? 2.505 -6.946 -8.273 1.00 97.62 82 GLU A C 1
ATOM 609 O O . GLU A 1 82 ? 3.557 -7.226 -8.839 1.00 97.62 82 GLU A O 1
ATOM 614 N N . ASP A 1 83 ? 2.217 -5.699 -7.891 1.00 98.00 83 ASP A N 1
ATOM 615 C CA . ASP A 1 83 ? 3.103 -4.556 -8.140 1.00 98.00 83 ASP A CA 1
ATOM 616 C C . ASP A 1 83 ? 4.469 -4.754 -7.486 1.00 98.00 83 ASP A C 1
ATOM 618 O O . ASP A 1 83 ? 5.507 -4.540 -8.110 1.00 98.00 83 ASP A O 1
ATOM 622 N N . PHE A 1 84 ? 4.482 -5.255 -6.252 1.00 97.62 84 PHE A N 1
ATOM 623 C CA . PHE A 1 84 ? 5.727 -5.557 -5.552 1.00 97.62 84 PHE A CA 1
ATOM 624 C C . PHE A 1 84 ? 6.426 -6.820 -6.046 1.00 97.62 84 PHE A C 1
ATOM 626 O O . PHE A 1 84 ? 7.646 -6.901 -5.948 1.00 97.62 84 PHE A O 1
ATOM 633 N N . THR A 1 85 ? 5.680 -7.799 -6.558 1.00 97.75 85 THR A N 1
ATOM 634 C CA . THR A 1 85 ? 6.264 -9.020 -7.138 1.00 97.75 85 THR A CA 1
ATOM 635 C C . THR A 1 85 ? 6.881 -8.738 -8.509 1.00 97.75 85 THR A C 1
ATOM 637 O O . THR A 1 85 ? 7.900 -9.323 -8.873 1.00 97.75 85 THR A O 1
ATOM 640 N N . ARG A 1 86 ? 6.267 -7.832 -9.275 1.00 97.75 86 ARG A N 1
ATOM 641 C CA . ARG A 1 86 ? 6.709 -7.421 -10.608 1.00 97.75 86 ARG A CA 1
ATOM 642 C C . ARG A 1 86 ? 7.893 -6.463 -10.552 1.00 97.75 86 ARG A C 1
ATOM 644 O O . ARG A 1 86 ? 8.721 -6.517 -11.456 1.00 97.75 86 ARG A O 1
ATOM 651 N N . ALA A 1 87 ? 7.972 -5.627 -9.515 1.00 97.88 87 ALA A N 1
ATOM 652 C CA . ALA A 1 87 ? 9.036 -4.648 -9.345 1.00 97.88 87 ALA A CA 1
ATOM 653 C C . ALA A 1 87 ? 10.434 -5.293 -9.409 1.00 97.88 87 ALA A C 1
ATOM 655 O O . ALA A 1 87 ? 10.760 -6.209 -8.653 1.00 97.88 87 ALA A O 1
ATOM 656 N N . ARG A 1 88 ? 11.279 -4.794 -10.311 1.00 97.81 88 ARG A N 1
ATOM 657 C CA . ARG A 1 88 ? 12.639 -5.286 -10.579 1.00 97.81 88 ARG A CA 1
ATOM 658 C C . ARG A 1 88 ? 13.730 -4.391 -10.012 1.00 97.81 88 ARG A C 1
ATOM 660 O O . ARG A 1 88 ? 14.882 -4.805 -9.942 1.00 97.81 88 ARG A O 1
ATOM 667 N N . ASN A 1 89 ? 13.388 -3.169 -9.617 1.00 97.88 89 ASN A N 1
ATOM 668 C CA . ASN A 1 89 ? 14.339 -2.182 -9.117 1.00 97.88 89 ASN A CA 1
ATOM 669 C C . ASN A 1 89 ? 13.739 -1.333 -7.982 1.00 97.88 89 ASN A C 1
ATOM 671 O O . ASN A 1 89 ? 12.536 -1.354 -7.721 1.00 97.88 89 ASN A O 1
ATOM 675 N N . HIS A 1 90 ? 14.592 -0.565 -7.299 1.00 95.88 90 HIS A N 1
ATOM 676 C CA . HIS A 1 90 ? 14.180 0.259 -6.159 1.00 95.88 90 HIS A CA 1
ATOM 677 C C . HIS A 1 90 ? 13.147 1.340 -6.529 1.00 95.88 90 HIS A C 1
ATOM 679 O O . HIS A 1 90 ? 12.310 1.696 -5.697 1.00 95.88 90 HIS A O 1
ATOM 685 N N . VAL A 1 91 ? 13.184 1.866 -7.757 1.00 97.75 91 VAL A N 1
ATOM 686 C CA . VAL A 1 91 ? 12.233 2.889 -8.219 1.00 97.75 91 VAL A CA 1
ATOM 687 C C . VAL A 1 91 ? 10.835 2.288 -8.330 1.00 97.75 91 VAL A C 1
ATOM 689 O O . VAL A 1 91 ? 9.891 2.841 -7.775 1.00 97.75 91 VAL A O 1
ATOM 692 N N . GLU A 1 92 ? 10.707 1.111 -8.937 1.00 97.75 92 GLU A N 1
ATOM 693 C CA . GLU A 1 92 ? 9.433 0.389 -9.040 1.00 97.75 92 GLU A CA 1
ATOM 694 C C . GLU A 1 92 ? 8.900 -0.046 -7.673 1.00 97.75 92 GLU A C 1
ATOM 696 O O . GLU A 1 92 ? 7.712 0.102 -7.394 1.00 97.75 92 GLU A O 1
ATOM 701 N N . VAL A 1 93 ? 9.778 -0.498 -6.770 1.00 98.00 93 VAL A N 1
ATOM 702 C CA . VAL A 1 93 ? 9.394 -0.781 -5.376 1.00 98.00 93 VAL A CA 1
ATOM 703 C C . VAL A 1 93 ? 8.880 0.487 -4.691 1.00 98.00 93 VAL A C 1
ATOM 705 O O . VAL A 1 93 ? 7.912 0.433 -3.934 1.00 98.00 93 VAL A O 1
ATOM 708 N N . SER A 1 94 ? 9.505 1.637 -4.953 1.00 97.62 94 SER A N 1
ATOM 709 C CA . SER A 1 94 ? 9.065 2.923 -4.407 1.00 97.62 94 SER A CA 1
ATOM 710 C C . SER A 1 94 ? 7.708 3.336 -4.977 1.00 97.62 94 SER A C 1
ATOM 712 O O . SER A 1 94 ? 6.845 3.753 -4.211 1.00 97.62 94 SER A O 1
ATOM 714 N N . ALA A 1 95 ? 7.473 3.145 -6.277 1.00 98.12 95 ALA A N 1
ATOM 715 C CA . ALA A 1 95 ? 6.181 3.401 -6.912 1.00 98.12 95 ALA A CA 1
ATOM 716 C C . ALA A 1 95 ? 5.067 2.506 -6.342 1.00 98.12 95 ALA A C 1
ATOM 718 O O . ALA A 1 95 ? 3.981 2.992 -6.030 1.00 98.12 95 ALA A O 1
ATOM 719 N N . ALA A 1 96 ? 5.347 1.223 -6.106 1.00 98.38 96 ALA A N 1
ATOM 720 C CA . ALA A 1 96 ? 4.399 0.317 -5.463 1.00 98.38 96 ALA A CA 1
ATOM 721 C C . ALA A 1 96 ? 4.060 0.766 -4.026 1.00 98.38 96 ALA A C 1
ATOM 723 O O . ALA A 1 96 ? 2.915 0.669 -3.587 1.00 98.38 96 ALA A O 1
ATOM 724 N N . TRP A 1 97 ? 5.023 1.333 -3.292 1.00 98.50 97 TRP A N 1
ATOM 725 C CA . TRP A 1 97 ? 4.756 1.938 -1.984 1.00 98.50 97 TRP A CA 1
ATOM 726 C C . TRP A 1 97 ? 3.935 3.232 -2.062 1.00 98.50 97 TRP A C 1
ATOM 728 O O . TRP A 1 97 ? 3.112 3.466 -1.176 1.00 98.50 97 TRP A O 1
ATOM 738 N N . VAL A 1 98 ? 4.112 4.049 -3.105 1.00 98.44 98 VAL A N 1
ATOM 739 C CA . VAL A 1 98 ? 3.237 5.206 -3.371 1.00 98.44 98 VAL A CA 1
ATOM 740 C C . VAL A 1 98 ? 1.798 4.739 -3.588 1.00 98.44 98 VAL A C 1
ATOM 742 O O . VAL A 1 98 ? 0.887 5.286 -2.971 1.00 98.44 98 VAL A O 1
ATOM 745 N N . LEU A 1 99 ? 1.592 3.686 -4.386 1.00 98.31 99 LEU A N 1
ATOM 746 C CA . LEU A 1 99 ? 0.266 3.105 -4.609 1.00 98.31 99 LEU A CA 1
ATOM 747 C C . LEU A 1 99 ? -0.382 2.641 -3.297 1.00 98.31 99 LEU A C 1
ATOM 749 O O . LEU A 1 99 ? -1.553 2.923 -3.058 1.00 98.31 99 LEU A O 1
ATOM 753 N N . VAL A 1 100 ? 0.384 1.989 -2.416 1.00 98.44 100 VAL A N 1
ATOM 754 C CA . VAL A 1 100 ? -0.103 1.588 -1.087 1.00 98.44 100 VAL A CA 1
ATOM 755 C C . VAL A 1 100 ? -0.590 2.795 -0.287 1.00 98.44 100 VAL A C 1
ATOM 757 O O . VAL A 1 100 ? -1.701 2.754 0.235 1.00 98.44 100 VAL A O 1
ATOM 760 N N . ALA A 1 101 ? 0.202 3.868 -0.206 1.00 98.00 101 ALA A N 1
ATOM 761 C CA . ALA A 1 101 ? -0.184 5.063 0.544 1.00 98.00 101 ALA A CA 1
ATOM 762 C C . ALA A 1 101 ? -1.471 5.691 -0.014 1.00 98.00 101 ALA A C 1
ATOM 764 O O . ALA A 1 101 ? -2.384 5.992 0.749 1.00 98.00 101 ALA A O 1
ATOM 765 N N . ILE A 1 102 ? -1.590 5.803 -1.343 1.00 98.25 102 ILE A N 1
ATOM 766 C CA . ILE A 1 102 ? -2.800 6.314 -2.005 1.00 98.25 102 ILE A CA 1
ATOM 767 C C . ILE A 1 102 ? -4.029 5.479 -1.627 1.00 98.25 102 ILE A C 1
ATOM 769 O O . ILE A 1 102 ? -5.065 6.031 -1.260 1.00 98.25 102 ILE A O 1
ATOM 773 N N . LEU A 1 103 ? -3.923 4.151 -1.710 1.00 98.12 103 LEU A N 1
ATOM 774 C CA . LEU A 1 103 ? -5.046 3.251 -1.456 1.00 98.12 103 LEU A CA 1
ATOM 775 C C . LEU 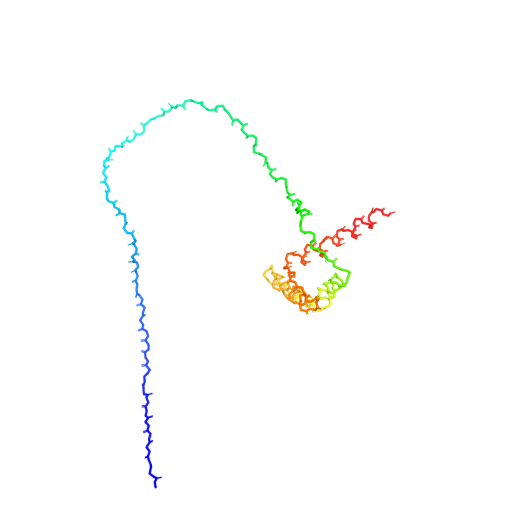A 1 103 ? -5.478 3.255 0.014 1.00 98.12 103 LEU A C 1
ATOM 777 O O . LEU A 1 103 ? -6.675 3.269 0.285 1.00 98.12 103 LEU A O 1
ATOM 781 N N . VAL A 1 104 ? -4.531 3.281 0.955 1.00 97.50 104 VAL A N 1
ATOM 782 C CA . VAL A 1 104 ? -4.845 3.351 2.392 1.00 97.50 104 VAL A CA 1
ATOM 783 C C . VAL A 1 104 ? -5.490 4.690 2.739 1.00 97.50 104 VAL A C 1
ATOM 785 O O . VAL A 1 104 ? -6.525 4.710 3.399 1.00 97.50 104 VAL A O 1
ATOM 788 N N . ASN A 1 105 ? -4.930 5.794 2.245 1.00 96.88 105 ASN A N 1
ATOM 789 C CA . ASN A 1 105 ? -5.454 7.135 2.499 1.00 96.88 105 ASN A CA 1
ATOM 790 C C . ASN A 1 105 ? -6.875 7.303 1.968 1.00 96.88 105 ASN A C 1
ATOM 792 O O . ASN A 1 105 ? -7.723 7.871 2.647 1.00 96.88 105 ASN A O 1
ATOM 796 N N . LYS A 1 106 ? -7.152 6.742 0.786 1.00 97.12 106 LYS A N 1
ATOM 797 C CA . LYS A 1 106 ? -8.495 6.731 0.204 1.00 97.12 106 LYS A CA 1
ATOM 798 C C . LYS A 1 106 ? -9.483 5.879 1.008 1.00 97.12 106 LYS A C 1
ATOM 800 O O . LYS A 1 106 ? -10.651 6.235 1.081 1.00 97.12 106 LYS A O 1
ATOM 805 N N . ALA A 1 107 ? -9.047 4.741 1.545 1.00 96.62 107 ALA A N 1
ATOM 806 C CA . ALA A 1 107 ? -9.927 3.811 2.253 1.00 96.62 107 ALA A CA 1
ATOM 807 C C . ALA A 1 107 ? -10.264 4.270 3.679 1.00 96.62 107 ALA A C 1
ATOM 809 O O . ALA A 1 107 ? -11.392 4.094 4.124 1.00 96.62 107 ALA A O 1
ATOM 810 N N . GLU A 1 108 ? -9.296 4.858 4.381 1.00 94.38 108 GLU A N 1
ATOM 811 C CA . GLU A 1 108 ? -9.440 5.254 5.788 1.00 94.38 108 GLU A CA 1
ATOM 812 C C . GLU A 1 108 ? -9.712 6.756 5.971 1.00 94.38 108 GLU A C 1
ATOM 814 O O . GLU A 1 108 ? -9.796 7.205 7.108 1.00 94.38 108 GLU A O 1
ATOM 819 N N . ASP A 1 109 ? -9.811 7.528 4.881 1.00 92.88 109 ASP A N 1
ATOM 820 C CA . ASP A 1 109 ? -9.900 8.999 4.895 1.00 92.88 109 ASP A CA 1
ATOM 821 C C . ASP A 1 109 ? -8.782 9.639 5.743 1.00 92.88 109 ASP A C 1
ATOM 823 O O . ASP A 1 109 ? -8.994 10.383 6.700 1.00 92.88 109 ASP A O 1
ATOM 827 N N . THR A 1 110 ? -7.541 9.264 5.424 1.00 92.12 110 THR A N 1
ATOM 828 C CA . THR A 1 110 ? -6.330 9.683 6.152 1.00 92.12 110 THR A CA 1
ATOM 829 C C . THR A 1 110 ? -5.278 10.260 5.207 1.00 92.12 110 THR A C 1
ATOM 831 O O . THR A 1 110 ? -5.413 10.213 3.987 1.00 92.12 110 THR A O 1
ATOM 834 N N . SER A 1 111 ? -4.205 10.822 5.767 1.00 93.94 111 SER A N 1
ATOM 835 C CA . SER A 1 111 ? -3.107 11.439 5.014 1.00 93.94 111 SER A CA 1
ATOM 836 C C . SER A 1 111 ? -1.745 10.850 5.393 1.00 93.94 111 SER A C 1
ATOM 838 O O . SER A 1 111 ? -0.805 11.578 5.716 1.00 93.94 111 SER A O 1
ATOM 840 N N . TYR A 1 112 ? -1.631 9.525 5.392 1.00 94.75 112 TYR A N 1
ATOM 841 C CA . TYR A 1 112 ? -0.371 8.841 5.654 1.00 94.75 112 TYR A CA 1
ATOM 842 C C . TYR A 1 112 ? 0.625 9.040 4.513 1.00 94.75 112 TYR A C 1
ATOM 844 O O . TYR A 1 112 ? 0.307 8.912 3.327 1.00 94.75 112 TYR A O 1
ATOM 852 N N . SER A 1 113 ? 1.872 9.316 4.871 1.00 96.44 113 SER A N 1
ATOM 853 C CA . SER A 1 113 ? 2.983 9.320 3.927 1.00 96.44 113 SER A CA 1
ATOM 854 C C . SER A 1 113 ? 3.462 7.900 3.620 1.00 96.44 113 SER A C 1
ATOM 856 O O . SER A 1 113 ? 3.307 6.962 4.405 1.00 96.44 113 SER A O 1
ATOM 858 N N . VAL A 1 114 ? 4.157 7.753 2.491 1.00 97.00 114 VAL A N 1
ATOM 859 C CA . VAL A 1 114 ? 4.811 6.493 2.105 1.00 97.00 114 VAL A CA 1
ATOM 860 C C . VAL A 1 114 ? 5.751 5.973 3.197 1.00 97.00 114 VAL A C 1
ATOM 862 O O . VAL A 1 114 ? 5.784 4.772 3.474 1.00 97.00 114 VAL A O 1
ATOM 865 N N . THR A 1 115 ? 6.510 6.868 3.832 1.00 96.19 115 THR A N 1
ATOM 866 C CA . THR A 1 115 ? 7.437 6.514 4.913 1.00 96.19 115 THR A CA 1
ATOM 867 C C . THR A 1 115 ? 6.689 5.951 6.113 1.00 96.19 115 THR A C 1
ATOM 869 O O . THR A 1 115 ? 7.070 4.900 6.618 1.00 96.19 115 THR A O 1
ATOM 872 N N . GLN A 1 116 ? 5.578 6.573 6.505 1.00 95.62 116 GLN A N 1
ATOM 873 C CA . GLN A 1 116 ? 4.754 6.104 7.620 1.00 95.62 116 GLN A CA 1
ATOM 874 C C . GLN A 1 116 ? 4.183 4.706 7.352 1.00 95.62 116 GLN A C 1
ATOM 876 O O . GLN A 1 116 ? 4.296 3.820 8.204 1.00 95.62 116 GLN A O 1
ATOM 881 N N . CYS A 1 117 ? 3.675 4.450 6.141 1.00 96.38 117 CYS A N 1
ATOM 882 C CA . CYS A 1 117 ? 3.226 3.114 5.739 1.00 96.38 117 CYS A CA 1
ATOM 883 C C . CYS A 1 117 ? 4.358 2.072 5.824 1.00 96.38 117 CYS A C 1
ATOM 885 O O . CYS A 1 117 ? 4.170 0.984 6.376 1.00 96.38 117 CYS A O 1
ATOM 887 N N . LYS A 1 118 ? 5.552 2.397 5.309 1.00 96.25 118 LYS A N 1
ATOM 888 C CA . LYS A 1 118 ? 6.726 1.506 5.340 1.00 96.25 118 LYS A CA 1
ATOM 889 C C . LYS A 1 118 ? 7.169 1.203 6.767 1.00 96.25 118 LYS A C 1
ATOM 891 O O . LYS A 1 118 ? 7.308 0.035 7.137 1.00 96.25 118 LYS A O 1
ATOM 896 N N . ASP A 1 119 ? 7.361 2.245 7.565 1.00 94.81 119 ASP A N 1
ATOM 897 C CA . ASP A 1 119 ? 7.836 2.144 8.940 1.00 94.81 119 ASP A CA 1
ATOM 898 C C . ASP A 1 119 ? 6.861 1.344 9.793 1.00 94.81 119 ASP A C 1
ATOM 900 O O . ASP A 1 119 ? 7.282 0.510 10.598 1.00 94.81 119 ASP A O 1
ATOM 904 N N . LYS A 1 120 ? 5.554 1.518 9.575 1.00 94.62 120 LYS A N 1
ATOM 905 C CA . LYS A 1 120 ? 4.520 0.751 10.264 1.00 94.62 120 LYS A CA 1
ATOM 906 C C . LYS A 1 120 ? 4.614 -0.745 9.967 1.00 94.62 120 LYS A C 1
ATOM 908 O O . LYS A 1 120 ? 4.605 -1.539 10.914 1.00 94.62 120 LYS A O 1
ATOM 913 N N . VAL A 1 121 ? 4.742 -1.136 8.695 1.00 94.69 121 VAL A N 1
ATOM 914 C CA . VAL A 1 121 ? 4.902 -2.548 8.295 1.00 94.69 121 VAL A CA 1
ATOM 915 C C . VAL A 1 121 ? 6.176 -3.138 8.901 1.00 94.69 121 VAL A C 1
ATOM 917 O O . VAL A 1 121 ? 6.123 -4.197 9.530 1.00 94.69 121 VAL A O 1
ATOM 920 N N . ILE A 1 122 ? 7.307 -2.433 8.793 1.00 93.00 122 ILE A N 1
ATOM 921 C CA . ILE A 1 122 ? 8.598 -2.878 9.343 1.00 93.00 122 ILE A CA 1
ATOM 922 C C . ILE A 1 122 ? 8.517 -3.025 10.867 1.00 93.00 122 ILE A C 1
ATOM 924 O O . ILE A 1 122 ? 8.917 -4.052 11.418 1.00 93.00 122 ILE A O 1
ATOM 928 N N . CYS A 1 123 ? 7.952 -2.037 11.563 1.00 90.88 123 CYS A N 1
ATOM 929 C CA . CYS A 1 123 ? 7.793 -2.068 13.014 1.00 90.88 123 CYS A CA 1
ATOM 930 C C . CYS A 1 123 ? 6.965 -3.269 13.475 1.00 90.88 123 CYS A C 1
ATOM 932 O O . CYS A 1 123 ? 7.279 -3.875 14.501 1.00 90.88 123 CYS A O 1
ATOM 934 N N . LEU A 1 124 ? 5.894 -3.606 12.757 1.00 89.69 124 LEU A N 1
ATOM 935 C CA . LEU A 1 124 ? 5.040 -4.737 13.107 1.00 89.69 124 LEU A CA 1
ATOM 936 C C . LEU A 1 124 ? 5.708 -6.076 12.808 1.00 89.69 124 LEU A C 1
ATOM 938 O O . LEU A 1 124 ? 5.652 -6.969 13.653 1.00 89.69 124 LEU A O 1
ATOM 942 N N . TYR A 1 125 ? 6.410 -6.189 11.680 1.00 88.25 125 TYR A N 1
ATOM 943 C CA . TYR A 1 125 ? 7.206 -7.371 11.361 1.00 88.25 125 TYR A CA 1
ATOM 944 C C . TYR A 1 125 ? 8.256 -7.647 12.444 1.00 88.25 125 TYR A C 1
ATOM 946 O O . TYR A 1 125 ? 8.275 -8.731 13.024 1.00 88.25 125 TYR A O 1
ATOM 954 N N . 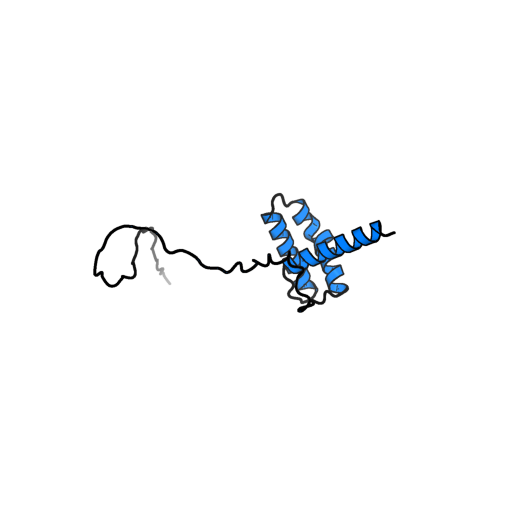LEU A 1 126 ? 9.059 -6.642 12.809 1.00 88.56 126 LEU A N 1
ATOM 955 C CA . LEU A 1 126 ? 10.086 -6.783 13.846 1.00 88.56 126 LEU A CA 1
ATOM 956 C C . LEU A 1 126 ? 9.488 -7.130 15.213 1.00 88.56 126 LEU A C 1
ATOM 958 O O . LEU A 1 126 ? 10.015 -7.993 15.912 1.00 88.56 126 LEU A O 1
ATOM 962 N N . LYS A 1 127 ? 8.365 -6.508 15.596 1.00 85.62 127 LYS A N 1
ATOM 963 C CA . LYS A 1 127 ? 7.663 -6.846 16.845 1.00 85.62 127 LYS A CA 1
ATOM 964 C C . LYS A 1 127 ? 7.196 -8.298 16.861 1.00 85.62 127 LYS A C 1
ATOM 966 O O . LYS A 1 127 ? 7.302 -8.942 17.900 1.00 85.62 127 LYS A O 1
ATOM 971 N N . ASN A 1 128 ? 6.671 -8.799 15.747 1.00 83.56 128 ASN A N 1
ATOM 972 C CA . ASN A 1 128 ? 6.201 -10.177 15.651 1.00 83.56 128 ASN A CA 1
ATOM 973 C C . ASN A 1 128 ? 7.367 -11.166 15.679 1.00 83.56 128 ASN A C 1
ATOM 975 O O . ASN A 1 128 ? 7.312 -12.122 16.444 1.00 83.56 128 ASN A O 1
ATOM 979 N N . VAL A 1 129 ? 8.453 -10.890 14.953 1.00 79.88 129 VAL A N 1
ATOM 980 C CA . VAL A 1 129 ? 9.673 -11.706 14.992 1.00 79.88 129 VAL A CA 1
ATOM 981 C C . VAL A 1 129 ? 10.234 -11.758 16.415 1.00 79.88 129 VAL A C 1
ATOM 983 O O . VAL A 1 129 ? 10.355 -12.839 16.977 1.00 79.88 129 VAL A O 1
ATOM 986 N N . ILE A 1 130 ? 10.485 -10.614 17.061 1.00 79.81 130 ILE A N 1
ATOM 987 C CA . ILE A 1 130 ? 11.027 -10.571 18.434 1.00 79.81 130 ILE A CA 1
ATOM 988 C C . ILE A 1 130 ? 10.120 -11.312 19.429 1.00 79.81 130 ILE A C 1
ATOM 990 O O . ILE A 1 130 ? 10.619 -11.964 20.342 1.00 79.81 130 ILE A O 1
ATOM 994 N N . LYS A 1 131 ? 8.792 -11.235 19.264 1.00 79.38 131 LYS A N 1
ATOM 995 C CA . LYS A 1 131 ? 7.845 -11.996 20.094 1.00 79.38 131 LYS A CA 1
ATOM 996 C C . LYS A 1 131 ? 7.976 -13.507 19.904 1.00 79.38 1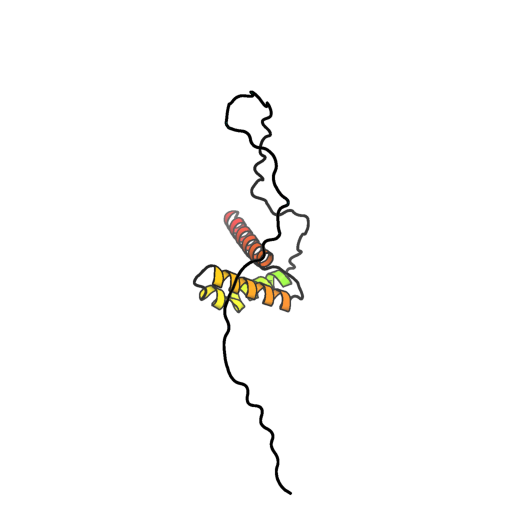31 LYS A C 1
ATOM 998 O O . LYS A 1 131 ? 7.828 -14.218 20.888 1.00 79.38 131 LYS A O 1
ATOM 1003 N N . VAL A 1 132 ? 8.224 -13.986 18.684 1.00 78.12 132 VAL A N 1
ATOM 1004 C CA . VAL A 1 132 ? 8.423 -15.419 18.402 1.00 78.12 132 VAL A CA 1
ATOM 1005 C C . VAL A 1 132 ? 9.703 -15.930 19.061 1.00 78.12 132 VAL A C 1
ATOM 1007 O O . VAL A 1 132 ? 9.665 -16.970 19.699 1.00 78.12 132 VAL A O 1
ATOM 1010 N N . TRP A 1 133 ? 10.799 -15.172 18.993 1.00 64.25 133 TRP A N 1
ATOM 1011 C CA . TRP A 1 133 ? 12.087 -15.562 19.590 1.00 64.25 133 TRP A CA 1
ATOM 1012 C C . TRP A 1 133 ? 12.145 -15.462 21.123 1.00 64.25 133 TRP A C 1
ATOM 1014 O O . TRP A 1 133 ? 13.105 -15.930 21.724 1.00 64.25 133 TRP A O 1
ATOM 1024 N N . ARG A 1 134 ? 11.159 -14.820 21.763 1.00 72.38 134 ARG A N 1
ATOM 1025 C CA . ARG A 1 134 ? 11.063 -14.697 23.231 1.00 72.38 134 ARG A CA 1
ATOM 1026 C C . ARG A 1 134 ? 10.074 -15.701 23.852 1.00 72.38 134 ARG A C 1
ATOM 1028 O O . ARG A 1 134 ? 9.724 -15.549 25.020 1.00 72.38 134 ARG A O 1
ATOM 1035 N N . ARG A 1 135 ? 9.553 -16.647 23.073 1.00 60.00 135 ARG A N 1
ATOM 1036 C CA . ARG A 1 135 ? 8.764 -17.777 23.584 1.00 60.00 135 ARG A CA 1
ATOM 1037 C C . ARG A 1 135 ? 9.671 -18.973 23.792 1.00 60.00 135 ARG A C 1
ATOM 1039 O O . ARG A 1 135 ? 9.407 -19.691 24.775 1.00 60.00 135 ARG A O 1
#

Foldseek 3Di:
DDDDDDDDDDDDDDDDDDDDDDDDDDDDDDDDDDDDDDDDDDDDPDPPPPPPPDPPDPPPPPDCDPVLLVLLCCCLCPVLVVQCVVDPDPVSNLVSLVSSQVRSCVVVVHRDDSVNSVVSVVVVVVVVVVVVVVD

Sequence (135 aa):
MELLSPATDGGHLTNQATLAQVQQFPPQGAVASVASAESLQTPGAAPRSQSKRGRPSKSEQEVWTKSSTETLFTVRYVTAKEDFTRARNHVEVSAAWVLVAILVNKAEDTSYSVTQCKDKVICLYLKNVIKVWRR

Radius of gyration: 31.27 Å; chains: 1; bounding box: 81×66×76 Å

Organism: NCBI:txid2496075

Secondary structure (DSSP, 8-state):
----------------------PPPPP-------------------------S-PPPTTS-----HHHHHHHHHIIIIITHHHHHH--SHHHHHHHHHHHHHHHHHHHT----HHHHHHHHHHHHHHHHHHHHT-

pLDDT: mean 71.51, std 25.11, range [34.09, 98.5]